Protein AF-A0A5P3MV51-F1 (afdb_monomer_lite)

pLDDT: mean 94.28, std 7.33, range [55.06, 98.19]

Organism: Neisseria animalis (NCBI:txid492)

Sequence (55 aa):
MDITHTGVNPAYQGRGLARVLVEAAMAEAEQSGWTMAASCDYAHGVLARVGRLQK

Foldseek 3Di:
DEAEDFDDDPVPPPVCVSLVVLVVVVVVCVVVVHQYAYPYPVSNVSCVVVVSHDD

Secondary structure (DSSP, 8-state):
-B-------GGGTTSSHHHHHHHHHHHHHHHHT---B--SHHHHHHHHHTT----

Structure (mmCIF, N/CA/C/O backbone):
data_AF-A0A5P3MV51-F1
#
_entry.id   AF-A0A5P3MV51-F1
#
loop_
_atom_site.group_PDB
_atom_site.id
_atom_site.type_symbol
_atom_site.label_atom_id
_atom_site.label_alt_id
_atom_site.label_comp_id
_atom_site.label_asym_id
_atom_site.label_entity_id
_atom_site.label_seq_id
_atom_site.pdbx_PDB_ins_code
_atom_site.Cartn_x
_atom_site.Cartn_y
_atom_site.Cartn_z
_atom_site.occupancy
_atom_site.B_iso_or_equiv
_atom_site.auth_seq_id
_atom_site.auth_comp_id
_atom_site.auth_asym_id
_atom_site.auth_atom_id
_atom_site.pdbx_PDB_model_num
ATOM 1 N N . MET A 1 1 ? -1.548 0.032 11.833 1.00 89.25 1 MET A N 1
ATOM 2 C CA . MET A 1 1 ? -0.411 -0.270 10.935 1.00 89.25 1 MET A CA 1
ATOM 3 C C . MET A 1 1 ? -0.253 0.876 9.949 1.00 89.25 1 MET A C 1
ATOM 5 O O . MET A 1 1 ? -1.266 1.326 9.430 1.00 89.25 1 MET A O 1
ATOM 9 N N . ASP A 1 2 ? 0.975 1.339 9.697 1.00 95.44 2 ASP A N 1
ATOM 10 C CA . ASP A 1 2 ? 1.266 2.391 8.711 1.00 95.44 2 ASP A CA 1
ATOM 11 C C . ASP A 1 2 ? 2.247 1.885 7.643 1.00 95.44 2 ASP A C 1
ATOM 13 O O . ASP A 1 2 ? 3.296 1.330 7.977 1.00 95.44 2 ASP A O 1
ATOM 17 N N . ILE A 1 3 ? 1.912 2.068 6.362 1.00 96.56 3 ILE A N 1
ATOM 18 C CA . ILE A 1 3 ? 2.820 1.769 5.247 1.00 96.56 3 ILE A CA 1
ATOM 19 C C . ILE A 1 3 ? 3.675 3.009 4.971 1.00 96.56 3 ILE A C 1
ATOM 21 O O . ILE A 1 3 ? 3.248 3.940 4.286 1.00 96.56 3 ILE A O 1
ATOM 25 N N . THR A 1 4 ? 4.908 3.004 5.477 1.00 97.81 4 THR A N 1
ATOM 26 C CA . THR A 1 4 ? 5.841 4.139 5.362 1.00 97.81 4 THR A CA 1
ATOM 27 C C . THR A 1 4 ? 6.592 4.185 4.033 1.00 97.81 4 THR A C 1
ATOM 29 O O . THR A 1 4 ? 6.999 5.257 3.589 1.00 97.81 4 THR A O 1
ATOM 32 N N . HIS A 1 5 ? 6.752 3.050 3.350 1.00 97.88 5 HIS A N 1
ATOM 33 C CA . HIS A 1 5 ? 7.388 2.981 2.036 1.00 97.88 5 HIS A CA 1
ATOM 34 C C . HIS A 1 5 ? 6.915 1.755 1.246 1.00 97.88 5 HIS A C 1
ATOM 36 O O . HIS A 1 5 ? 6.556 0.726 1.815 1.00 97.88 5 HIS A O 1
ATOM 42 N N . THR A 1 6 ? 6.945 1.840 -0.083 1.00 97.81 6 THR A N 1
ATOM 43 C CA . THR A 1 6 ? 6.734 0.700 -0.982 1.00 97.81 6 THR A CA 1
ATOM 44 C C . THR A 1 6 ? 7.819 0.720 -2.048 1.00 97.81 6 THR A C 1
ATOM 46 O O . THR A 1 6 ? 7.907 1.666 -2.828 1.00 97.81 6 THR A O 1
ATOM 49 N N . GLY A 1 7 ? 8.642 -0.329 -2.080 1.00 97.00 7 GLY A N 1
ATOM 50 C CA . GLY A 1 7 ? 9.776 -0.446 -2.991 1.00 97.00 7 GLY A CA 1
ATOM 51 C C . GLY A 1 7 ? 9.700 -1.716 -3.828 1.00 97.00 7 GLY A C 1
ATOM 52 O O . GLY A 1 7 ? 9.359 -2.786 -3.331 1.00 97.00 7 GLY A O 1
ATOM 53 N N . VAL A 1 8 ? 10.048 -1.601 -5.108 1.00 98.00 8 VAL A N 1
ATOM 54 C CA . VAL A 1 8 ? 10.232 -2.739 -6.016 1.00 98.00 8 VAL A CA 1
ATOM 55 C C . VAL A 1 8 ? 11.589 -2.577 -6.677 1.00 98.00 8 VAL A C 1
ATOM 57 O O . VAL A 1 8 ? 11.892 -1.506 -7.211 1.00 98.00 8 VAL A O 1
ATOM 60 N N . ASN A 1 9 ? 12.399 -3.639 -6.649 1.00 97.62 9 ASN A N 1
ATOM 61 C CA . ASN A 1 9 ? 13.688 -3.650 -7.333 1.00 97.62 9 ASN A CA 1
ATOM 62 C C . ASN A 1 9 ? 13.494 -3.236 -8.809 1.00 97.62 9 ASN A C 1
ATOM 64 O O . ASN A 1 9 ? 12.584 -3.769 -9.454 1.00 97.62 9 ASN A O 1
ATOM 68 N N . PRO A 1 10 ? 14.327 -2.326 -9.353 1.00 98.00 10 PRO A N 1
ATOM 69 C CA . PRO A 1 10 ? 14.208 -1.847 -10.729 1.00 98.00 10 PRO A CA 1
ATOM 70 C C . PRO A 1 10 ? 14.038 -2.951 -11.781 1.00 98.00 10 PRO A C 1
ATOM 72 O O . PRO A 1 10 ? 13.225 -2.803 -12.689 1.00 98.00 10 PRO A O 1
ATOM 75 N N . ALA A 1 11 ? 14.710 -4.097 -11.615 1.00 98.12 11 ALA A N 1
ATOM 76 C CA . ALA A 1 11 ? 14.622 -5.237 -12.533 1.00 98.12 11 ALA A CA 1
ATOM 77 C C . ALA A 1 11 ? 13.211 -5.858 -12.641 1.00 98.12 11 ALA A C 1
ATOM 79 O O . ALA A 1 11 ? 12.919 -6.586 -13.592 1.00 98.12 11 ALA A O 1
ATOM 80 N N . TYR A 1 12 ? 12.325 -5.574 -11.682 1.00 97.38 12 TYR A N 1
ATOM 81 C CA . TYR A 1 12 ? 10.964 -6.113 -11.614 1.00 97.38 12 TYR A CA 1
ATOM 82 C C . TYR A 1 12 ? 9.868 -5.040 -11.718 1.00 97.38 12 TYR A C 1
ATOM 84 O O . TYR A 1 12 ? 8.685 -5.344 -11.538 1.00 97.38 12 TYR A O 1
ATOM 92 N N . GLN A 1 13 ? 10.229 -3.789 -12.015 1.00 95.81 13 GLN A N 1
ATOM 93 C CA . GLN A 1 13 ? 9.261 -2.710 -12.227 1.00 95.81 13 GLN A CA 1
ATOM 94 C C . GLN A 1 13 ? 8.417 -2.929 -13.499 1.00 95.81 13 GLN A C 1
ATOM 96 O O . GLN A 1 13 ? 8.695 -3.803 -14.317 1.00 95.81 13 GLN A O 1
ATOM 101 N N . GLY A 1 14 ? 7.318 -2.177 -13.638 1.00 96.88 14 GLY A N 1
ATOM 102 C CA . GLY A 1 14 ? 6.380 -2.296 -14.770 1.00 96.88 14 GLY A CA 1
ATOM 103 C C . GLY A 1 14 ? 5.428 -3.500 -14.711 1.00 96.88 14 GLY A C 1
ATOM 104 O O . GLY A 1 14 ? 4.567 -3.643 -15.570 1.00 96.88 14 GLY A O 1
ATOM 105 N N . ARG A 1 15 ? 5.538 -4.348 -13.680 1.00 97.31 15 ARG A N 1
ATOM 106 C CA . ARG A 1 15 ? 4.745 -5.585 -13.517 1.00 97.31 15 ARG A CA 1
ATOM 107 C C . ARG A 1 15 ? 3.612 -5.478 -12.490 1.00 97.31 15 ARG A C 1
ATOM 109 O O . ARG A 1 15 ? 3.015 -6.480 -12.121 1.00 97.31 15 ARG A O 1
ATOM 116 N N . GLY A 1 16 ? 3.360 -4.280 -11.961 1.00 96.75 16 GLY A N 1
ATOM 117 C CA . GLY A 1 16 ? 2.320 -4.049 -10.950 1.00 96.75 16 GLY A CA 1
ATOM 118 C C . GLY A 1 16 ? 2.637 -4.566 -9.538 1.00 96.75 16 GLY A C 1
ATOM 119 O O . GLY A 1 16 ? 1.762 -4.518 -8.679 1.00 96.75 16 GLY A O 1
ATOM 120 N N . LEU A 1 17 ? 3.870 -5.011 -9.262 1.00 98.19 17 LEU A N 1
ATOM 121 C CA . LEU A 1 17 ? 4.243 -5.619 -7.974 1.00 98.19 17 LEU A CA 1
ATOM 122 C C . LEU A 1 17 ? 4.058 -4.692 -6.766 1.00 98.19 17 LEU A C 1
ATOM 124 O O . LEU A 1 17 ? 3.686 -5.162 -5.699 1.00 98.19 17 LEU A O 1
ATOM 128 N N . ALA A 1 18 ? 4.257 -3.381 -6.924 1.00 98.00 18 ALA A N 1
ATOM 129 C CA . ALA A 1 18 ? 4.052 -2.434 -5.829 1.00 98.00 18 ALA A CA 1
ATOM 130 C C . ALA A 1 18 ? 2.598 -2.461 -5.317 1.00 98.00 18 ALA A C 1
ATOM 132 O O . ALA A 1 18 ? 2.373 -2.409 -4.113 1.00 98.00 18 ALA A O 1
ATOM 133 N N . ARG A 1 19 ? 1.615 -2.631 -6.214 1.00 97.75 19 ARG A N 1
ATOM 134 C CA . ARG A 1 19 ? 0.204 -2.789 -5.835 1.00 97.75 19 ARG A CA 1
ATOM 135 C C . ARG A 1 19 ? -0.029 -4.103 -5.095 1.00 97.75 19 ARG A C 1
ATOM 137 O O . ARG A 1 19 ? -0.681 -4.091 -4.061 1.00 97.75 19 ARG A O 1
ATOM 144 N N . VAL A 1 20 ? 0.550 -5.200 -5.589 1.00 98.12 20 VAL A N 1
ATOM 145 C CA . VAL A 1 20 ? 0.447 -6.527 -4.955 1.00 98.12 20 VAL A CA 1
ATOM 146 C C . VAL A 1 20 ? 0.983 -6.497 -3.520 1.00 98.12 20 VAL A C 1
ATOM 148 O O . VAL A 1 20 ? 0.372 -7.072 -2.627 1.00 98.12 20 VAL A O 1
ATOM 151 N N . LEU A 1 21 ? 2.089 -5.788 -3.273 1.00 98.06 21 LEU A N 1
ATOM 152 C CA . LEU A 1 21 ? 2.640 -5.622 -1.924 1.00 98.06 21 LEU A CA 1
ATOM 153 C C . LEU A 1 21 ? 1.681 -4.869 -0.990 1.00 98.06 21 LEU A C 1
ATOM 155 O O . LEU A 1 21 ? 1.500 -5.278 0.155 1.00 98.06 21 LEU A O 1
ATOM 159 N N . VAL A 1 22 ? 1.046 -3.795 -1.472 1.00 97.75 22 VAL A N 1
ATOM 160 C CA . VAL A 1 22 ? 0.051 -3.048 -0.684 1.00 97.75 22 VAL A CA 1
ATOM 161 C C . VAL A 1 22 ? -1.174 -3.918 -0.394 1.00 97.75 22 VAL A C 1
ATOM 163 O O . VAL A 1 22 ? -1.636 -3.956 0.741 1.00 97.75 22 VAL A O 1
ATOM 166 N N . GLU A 1 23 ? -1.664 -4.669 -1.381 1.00 97.06 23 GLU A N 1
ATOM 167 C CA . GLU A 1 23 ? -2.791 -5.596 -1.212 1.00 97.06 23 GLU A CA 1
ATOM 168 C C . GLU A 1 23 ? -2.475 -6.713 -0.207 1.00 97.06 23 GLU A C 1
ATOM 170 O O . GLU A 1 23 ? -3.316 -7.047 0.627 1.00 97.06 23 GLU A O 1
ATOM 175 N N . ALA A 1 24 ? -1.250 -7.242 -0.217 1.00 97.81 24 ALA A N 1
ATOM 176 C CA . ALA A 1 24 ? -0.804 -8.215 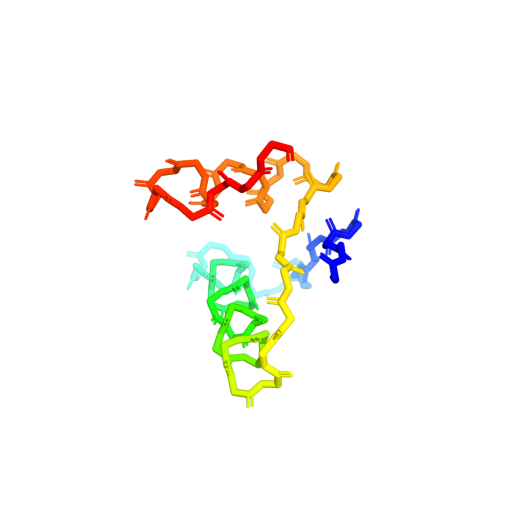0.777 1.00 97.81 24 ALA A CA 1
ATOM 177 C C . ALA A 1 24 ? -0.784 -7.614 2.194 1.00 97.81 24 ALA A C 1
ATOM 179 O O . ALA A 1 24 ? -1.272 -8.238 3.134 1.00 97.81 24 ALA A O 1
ATOM 180 N N . ALA A 1 25 ? -0.295 -6.379 2.349 1.00 96.56 25 ALA A N 1
ATOM 181 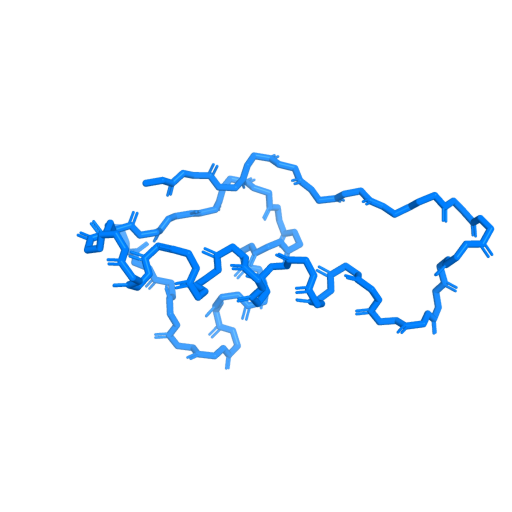C CA . ALA A 1 25 ? -0.344 -5.681 3.632 1.00 96.56 25 ALA A CA 1
ATOM 182 C C . ALA A 1 25 ? -1.791 -5.436 4.100 1.00 96.56 25 ALA A C 1
ATOM 184 O O . ALA A 1 25 ? -2.078 -5.551 5.291 1.00 96.56 25 ALA A O 1
ATOM 185 N N . MET A 1 26 ? -2.714 -5.117 3.183 1.00 95.56 26 MET A N 1
ATOM 186 C CA . MET A 1 26 ? -4.141 -4.962 3.499 1.00 95.56 26 MET A CA 1
ATOM 187 C C . MET A 1 26 ? -4.742 -6.264 4.026 1.00 95.56 26 MET A C 1
ATOM 189 O O . MET A 1 26 ? -5.451 -6.239 5.030 1.00 95.56 26 MET A O 1
ATOM 193 N N . ALA A 1 27 ? -4.444 -7.386 3.368 1.00 96.25 27 ALA A N 1
ATOM 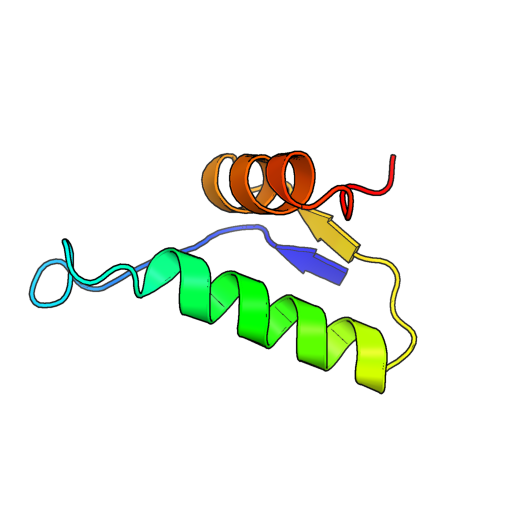194 C CA . ALA A 1 27 ? -4.913 -8.699 3.793 1.00 96.25 27 ALA A CA 1
ATOM 195 C C . ALA A 1 27 ? -4.377 -9.070 5.183 1.00 96.25 27 ALA A C 1
ATOM 197 O O . ALA A 1 27 ? -5.108 -9.630 5.996 1.00 96.25 27 ALA A O 1
ATOM 198 N N . GLU A 1 28 ? -3.122 -8.736 5.481 1.00 96.62 28 GLU A N 1
ATOM 199 C CA . GLU A 1 28 ? -2.537 -8.961 6.806 1.00 96.62 28 GLU A CA 1
ATOM 200 C C . GLU A 1 28 ? -3.217 -8.112 7.887 1.00 96.62 28 GLU A C 1
ATOM 202 O O . GLU A 1 28 ? -3.579 -8.620 8.948 1.00 96.62 28 GLU A O 1
ATOM 207 N N . ALA A 1 29 ? -3.444 -6.824 7.613 1.00 94.44 29 ALA A N 1
ATOM 208 C CA . ALA A 1 29 ? -4.130 -5.948 8.555 1.00 94.44 29 ALA A CA 1
ATOM 209 C C . ALA A 1 29 ? -5.568 -6.413 8.825 1.00 94.44 29 ALA A C 1
ATOM 211 O O . ALA A 1 29 ? -6.011 -6.367 9.968 1.00 94.44 29 ALA A O 1
ATOM 212 N N . GLU A 1 30 ? -6.278 -6.900 7.804 1.00 93.56 30 GLU A N 1
ATOM 213 C CA . GLU A 1 30 ? -7.624 -7.457 7.959 1.00 93.56 30 GLU A CA 1
ATOM 214 C C . GLU A 1 30 ? -7.619 -8.720 8.830 1.00 93.56 30 GLU A C 1
ATOM 216 O O . GLU A 1 30 ? -8.403 -8.812 9.774 1.00 93.56 30 GLU A O 1
ATOM 221 N N . GLN A 1 31 ? -6.688 -9.647 8.587 1.00 97.00 31 GLN A N 1
ATOM 222 C CA . GLN A 1 31 ? -6.540 -10.868 9.389 1.00 97.00 31 GLN A CA 1
ATOM 223 C C . GLN A 1 31 ? -6.163 -10.577 10.846 1.00 97.00 31 GLN A C 1
ATOM 225 O O . GLN A 1 31 ? -6.621 -11.267 11.755 1.00 97.00 31 GLN A O 1
ATOM 230 N N . SER A 1 32 ? -5.363 -9.537 11.070 1.00 96.06 32 SER A N 1
ATOM 231 C CA . SER A 1 32 ? -4.907 -9.130 12.400 1.00 96.06 32 SER A CA 1
ATOM 232 C C . SER A 1 32 ? -5.860 -8.159 13.113 1.00 96.06 32 SER A C 1
ATOM 234 O O . SER A 1 32 ? -5.614 -7.790 14.262 1.00 96.06 32 SER A O 1
ATOM 236 N N . GLY A 1 33 ? -6.938 -7.714 12.454 1.00 95.31 33 GLY A N 1
ATOM 237 C CA . GLY A 1 33 ? -7.871 -6.716 12.988 1.00 95.31 33 GLY A CA 1
ATOM 238 C C . GLY A 1 33 ? -7.247 -5.329 13.190 1.00 95.31 33 GLY A C 1
ATOM 239 O O . GLY A 1 33 ? -7.682 -4.565 14.053 1.00 95.31 33 GLY A O 1
ATOM 240 N N . TRP A 1 34 ? -6.202 -4.994 12.433 1.00 93.12 34 TRP A N 1
ATOM 241 C CA . TRP A 1 34 ? -5.515 -3.712 12.531 1.00 93.12 34 TRP A CA 1
ATOM 242 C C . TRP A 1 34 ? -6.175 -2.644 11.669 1.00 93.12 34 TRP A C 1
ATOM 244 O O . TRP A 1 34 ? 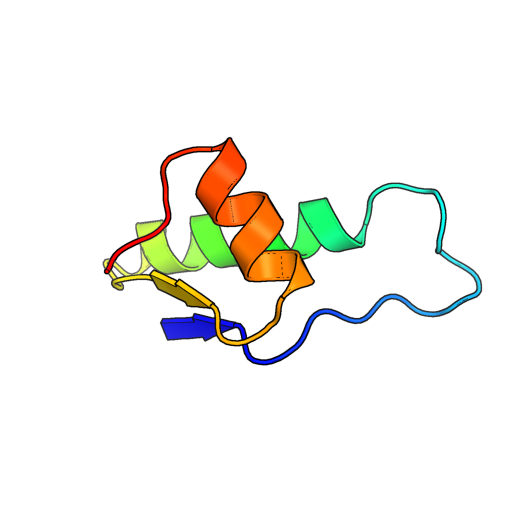-6.530 -2.864 10.511 1.00 93.12 34 TRP A O 1
ATOM 254 N N . THR A 1 35 ? -6.228 -1.427 12.201 1.00 90.38 35 THR A N 1
ATOM 255 C CA . THR A 1 35 ? -6.486 -0.240 11.387 1.00 90.38 35 THR A CA 1
ATOM 256 C C . THR A 1 35 ? -5.276 0.055 10.502 1.00 90.38 35 THR A C 1
ATOM 258 O O . THR A 1 35 ? -4.122 -0.105 10.921 1.00 90.38 35 THR A O 1
ATOM 261 N N . MET A 1 36 ? -5.528 0.473 9.262 1.00 89.94 36 MET A N 1
ATOM 262 C CA . MET A 1 36 ? -4.491 0.720 8.260 1.00 89.94 36 MET A CA 1
ATOM 263 C C . MET A 1 36 ? -4.432 2.199 7.867 1.00 89.94 36 MET A C 1
ATOM 265 O O . MET A 1 36 ? -5.453 2.798 7.542 1.00 89.94 36 MET A O 1
ATOM 269 N N . ALA A 1 37 ? -3.216 2.741 7.847 1.00 94.19 37 ALA A N 1
ATOM 270 C CA . ALA A 1 37 ? -2.858 4.056 7.328 1.00 94.19 37 ALA A CA 1
ATOM 271 C C . ALA A 1 37 ? -1.682 3.938 6.335 1.00 94.19 37 ALA A C 1
ATOM 273 O O . ALA A 1 37 ? -1.067 2.872 6.208 1.00 94.19 37 ALA A O 1
ATOM 274 N N . ALA A 1 38 ? -1.388 5.021 5.612 1.00 96.50 38 ALA A N 1
ATOM 275 C CA . ALA A 1 38 ? -0.239 5.084 4.712 1.00 96.50 38 ALA A CA 1
ATOM 276 C C . ALA A 1 38 ? 0.376 6.488 4.644 1.00 96.50 38 ALA A C 1
ATOM 278 O O . ALA A 1 38 ? -0.208 7.401 4.053 1.00 96.50 38 ALA A O 1
ATOM 279 N N . SER A 1 39 ? 1.593 6.611 5.175 1.00 96.69 39 SER A N 1
ATOM 280 C CA . SER A 1 39 ? 2.483 7.765 4.984 1.00 96.69 39 SER A CA 1
ATOM 281 C C . SER A 1 39 ? 3.208 7.743 3.629 1.00 96.69 39 SER A C 1
ATOM 283 O O . SER A 1 39 ? 3.665 8.776 3.152 1.00 96.69 39 SER A O 1
ATOM 285 N N . CYS A 1 40 ? 3.330 6.579 2.984 1.00 97.50 40 CYS A N 1
ATOM 286 C CA . CYS A 1 40 ? 3.865 6.471 1.627 1.00 97.50 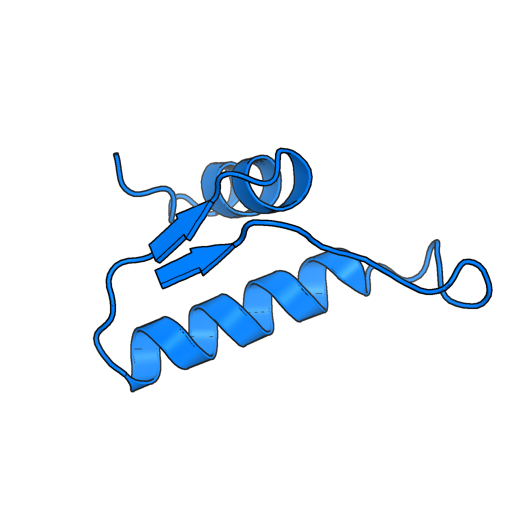40 CYS A CA 1
ATOM 287 C C . CYS A 1 40 ? 2.837 6.942 0.589 1.00 97.50 40 CYS A C 1
ATOM 289 O O . CYS A 1 40 ? 1.790 6.312 0.449 1.00 97.50 40 CYS A O 1
ATOM 291 N N . ASP A 1 41 ? 3.173 7.954 -0.218 1.00 97.56 41 ASP A N 1
ATOM 292 C CA . ASP A 1 41 ? 2.286 8.509 -1.258 1.00 97.56 41 ASP A CA 1
ATOM 293 C C . ASP A 1 41 ? 1.723 7.450 -2.217 1.00 97.56 41 ASP A C 1
ATOM 295 O O . ASP A 1 41 ? 0.547 7.481 -2.590 1.00 97.56 41 ASP A O 1
ATOM 299 N N . TYR A 1 42 ? 2.552 6.473 -2.605 1.00 97.06 42 TYR A N 1
ATOM 300 C CA . TYR A 1 42 ? 2.110 5.385 -3.475 1.00 97.06 42 TYR A CA 1
ATOM 301 C C . TYR A 1 42 ? 1.032 4.534 -2.797 1.00 97.06 42 TYR A C 1
ATOM 303 O O . TYR A 1 42 ? -0.041 4.324 -3.369 1.00 97.06 42 TYR A O 1
ATOM 311 N N . ALA A 1 43 ? 1.302 4.063 -1.576 1.00 97.44 43 ALA A N 1
ATOM 312 C CA . ALA A 1 43 ? 0.368 3.234 -0.823 1.00 97.44 43 ALA A CA 1
ATOM 313 C C . ALA A 1 43 ? -0.913 4.008 -0.494 1.00 97.44 43 ALA A C 1
ATOM 315 O O . ALA A 1 43 ? -2.006 3.488 -0.705 1.00 97.44 43 ALA A O 1
ATOM 316 N N . HIS A 1 44 ? -0.790 5.277 -0.100 1.00 97.38 44 HIS A N 1
ATOM 317 C CA . HIS A 1 44 ? -1.917 6.180 0.097 1.00 97.38 44 HIS A CA 1
ATOM 318 C C . HIS A 1 44 ? -2.804 6.236 -1.151 1.00 97.38 44 HIS A C 1
ATOM 320 O O . HIS A 1 44 ? -4.015 6.029 -1.073 1.00 97.38 44 HIS A O 1
ATOM 326 N N . GLY A 1 45 ? -2.207 6.443 -2.328 1.00 97.31 45 GLY A N 1
ATOM 327 C CA . GLY A 1 45 ? -2.940 6.469 -3.590 1.00 97.31 45 GLY A CA 1
ATOM 328 C C . GLY A 1 45 ? -3.625 5.141 -3.925 1.00 97.31 45 GLY A C 1
ATOM 329 O O . GLY A 1 45 ? -4.699 5.140 -4.529 1.00 97.31 45 GLY A O 1
ATOM 330 N N . VAL A 1 46 ? -3.033 3.998 -3.573 1.00 96.56 46 VAL A N 1
ATOM 331 C CA . VAL A 1 46 ? -3.683 2.688 -3.745 1.00 96.56 46 VAL A CA 1
ATOM 332 C C . VAL A 1 46 ? -4.886 2.569 -2.808 1.00 96.56 46 VAL A C 1
ATOM 334 O O . VAL A 1 46 ? -5.986 2.305 -3.289 1.00 96.56 46 VAL A O 1
ATOM 337 N N . LEU A 1 47 ? -4.710 2.846 -1.512 1.00 95.06 47 LEU A N 1
ATOM 338 C CA . LEU A 1 47 ? -5.769 2.760 -0.500 1.00 95.06 47 LEU A CA 1
ATOM 339 C C . LEU A 1 47 ? -6.945 3.700 -0.794 1.00 95.06 47 LEU A C 1
ATOM 341 O O . LEU A 1 47 ? -8.102 3.300 -0.651 1.00 95.06 47 LEU A O 1
ATOM 345 N N . ALA A 1 48 ? -6.663 4.920 -1.255 1.00 94.94 48 ALA A N 1
ATOM 346 C CA . ALA A 1 48 ? -7.684 5.890 -1.634 1.00 94.94 48 ALA A CA 1
ATOM 347 C C . ALA A 1 48 ? -8.559 5.387 -2.796 1.00 94.94 48 ALA A C 1
ATOM 349 O O . ALA A 1 48 ? -9.780 5.516 -2.743 1.00 94.94 48 ALA A O 1
ATOM 350 N N . ARG A 1 49 ? -7.965 4.752 -3.819 1.00 95.00 49 ARG A N 1
ATOM 351 C CA . ARG A 1 49 ? -8.713 4.210 -4.973 1.00 95.00 49 ARG A CA 1
ATOM 352 C C . ARG A 1 49 ? -9.661 3.076 -4.601 1.00 95.00 49 ARG A C 1
ATOM 354 O O . ARG A 1 49 ? -10.682 2.910 -5.258 1.00 95.00 49 ARG A O 1
ATOM 361 N N . VAL A 1 50 ? -9.319 2.297 -3.578 1.00 92.81 50 VAL A N 1
ATOM 362 C CA . VAL A 1 50 ? -10.118 1.145 -3.128 1.00 92.81 50 VAL A CA 1
ATOM 363 C C . VAL A 1 50 ? -10.990 1.465 -1.909 1.00 92.81 50 VAL A C 1
ATOM 365 O O . VAL A 1 50 ? -11.562 0.557 -1.313 1.00 92.81 50 VAL A O 1
ATOM 368 N N . GLY A 1 51 ? -11.083 2.740 -1.512 1.00 88.69 51 GLY A N 1
ATOM 369 C CA . GLY A 1 51 ? -11.923 3.182 -0.396 1.00 88.69 51 GLY A CA 1
ATOM 370 C C . GLY A 1 51 ? -11.493 2.648 0.974 1.00 88.69 51 GLY A C 1
ATOM 371 O O . GLY A 1 51 ? -12.308 2.597 1.889 1.00 88.69 51 GLY A O 1
ATOM 372 N N . ARG A 1 52 ? -10.228 2.235 1.127 1.00 82.19 52 ARG A N 1
ATOM 373 C CA . ARG A 1 52 ? -9.680 1.681 2.381 1.00 82.19 52 ARG A CA 1
ATOM 374 C C . ARG A 1 52 ? -8.789 2.664 3.144 1.00 82.19 52 ARG A C 1
ATOM 376 O O . ARG A 1 52 ? -8.125 2.272 4.097 1.00 82.19 52 ARG A O 1
ATOM 383 N N . LEU A 1 53 ? -8.764 3.931 2.738 1.00 77.56 53 LEU A N 1
ATOM 384 C CA . LEU A 1 53 ? -8.034 4.967 3.458 1.00 77.56 53 LEU A CA 1
ATOM 385 C C . LEU A 1 53 ? -8.799 5.339 4.738 1.00 77.56 53 LEU A C 1
ATOM 387 O O . LEU A 1 53 ? -9.892 5.903 4.671 1.00 77.56 53 LEU A O 1
ATOM 391 N N . GLN A 1 54 ? -8.236 5.008 5.897 1.00 70.75 54 GLN A N 1
ATOM 392 C CA . GLN A 1 54 ? -8.740 5.477 7.189 1.00 70.75 54 GLN A CA 1
ATOM 393 C C . GLN A 1 54 ? -8.105 6.849 7.478 1.00 70.75 54 GLN A C 1
ATOM 395 O O . GLN A 1 54 ? -6.932 7.055 7.162 1.00 70.75 54 GLN A O 1
ATOM 400 N N . LYS A 1 55 ? -8.900 7.796 7.993 1.00 55.06 55 LYS A N 1
ATOM 401 C CA . LYS A 1 55 ? -8.440 9.146 8.364 1.00 55.06 55 LYS A CA 1
ATOM 402 C C . LYS A 1 55 ? -7.674 9.142 9.678 1.00 55.06 55 LYS A C 1
ATOM 404 O O . LYS A 1 55 ? -8.073 8.360 10.568 1.00 55.06 55 LYS A O 1
#

Radius of gyration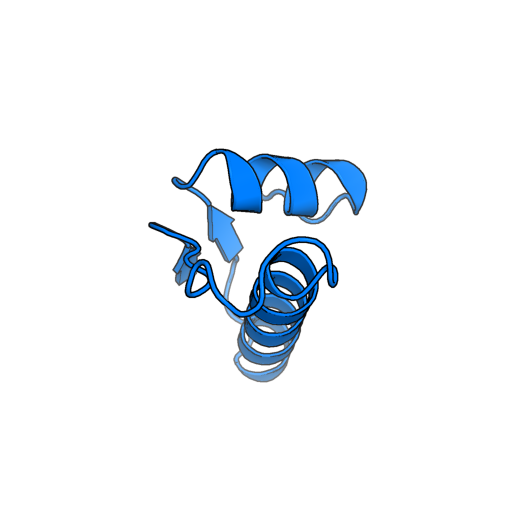: 11.12 Å; chains: 1; bounding box: 26×20×28 Å

InterPro domains:
  IPR016181 Acyl-CoA N-acyltransferase [SSF55729] (1-48)
  IPR031165 Yjdj-type Gcn5-related N-acetyltransferase [PF14542] (1-49)
  IPR031165 Yjdj-type Gcn5-related N-acetyltransferase [PS51729] (1-55)
  IPR045057 Gcn5-related N-acetyltransferase [PTHR31435] (1-49)